Protein AF-A0A1Z9B5C0-F1 (afdb_monomer)

Foldseek 3Di:
DDDDDDDDDDDDDDDDDVVVVLVVQLVVQLVLLVVLPDDSVVSSVVSNVLSVVLVPDDPVVSNVVSNVVSVVVVVVVVVVVVVVVVVVVVVVVVVVVVVVVVVVVVVVVVVVVVVVVVVVVVVVVVVVVVVVVD

Solvent-accessible surface area (backbone atoms only — not comparable to full-atom values): 7664 Å² total; per-residue (Å²): 138,82,88,78,83,79,82,85,82,83,87,79,90,76,95,81,54,79,69,61,58,48,52,53,51,28,49,52,44,18,51,57,34,34,78,60,70,36,56,67,71,58,17,50,63,46,14,60,62,45,48,64,62,43,70,80,40,55,73,69,59,33,52,53,50,51,52,47,54,34,50,53,50,54,49,51,52,54,50,51,54,51,50,54,51,50,53,53,50,51,52,51,50,52,52,50,53,52,52,50,52,53,54,50,53,52,51,50,51,54,51,53,53,51,52,52,52,54,52,51,54,53,53,51,53,53,53,51,54,60,60,75,75,110

pLDDT: mean 80.81, std 17.42, range [34.62, 95.75]

Sequence (134 aa):
MGNRKWARWSWRGKVGGGRVEKRDRTEEIRQALVQRGLPGLLAGMLAERASLQAAELEMTAREAYFDGIALAFSLQESAGAALARNLQGLREVERIMGAFSGELGKLDEVVGVLNTYVHRLKSSSQEEDARTLH

Mean predicted aligned error: 14.64 Å

Secondary structure (DSSP, 8-state):
---------------S-TTHHHHHHHHHHHHHHHHTT--HHHHHHHHHHHHHHHTSS-HHHHHHHHHHHHHHHHHHHHHHHHHHHHHHHHHHHHHHHHHHHHHHHHHHHHHHHHHHHHHHHHHHHHHHHHHHT-

Radius of gyration: 36.71 Å; Cα contacts (8 Å, |Δi|>4): 35; chains: 1; bounding box: 67×36×108 Å

Structure (mmCIF, N/CA/C/O backbone):
data_AF-A0A1Z9B5C0-F1
#
_entry.id   AF-A0A1Z9B5C0-F1
#
loop_
_atom_site.group_PDB
_atom_site.id
_atom_site.type_symbol
_atom_site.label_atom_id
_atom_site.label_alt_id
_atom_site.label_comp_id
_atom_site.label_asym_id
_atom_site.label_entity_id
_atom_site.label_seq_id
_atom_site.pdbx_PDB_ins_code
_atom_site.Cartn_x
_atom_site.C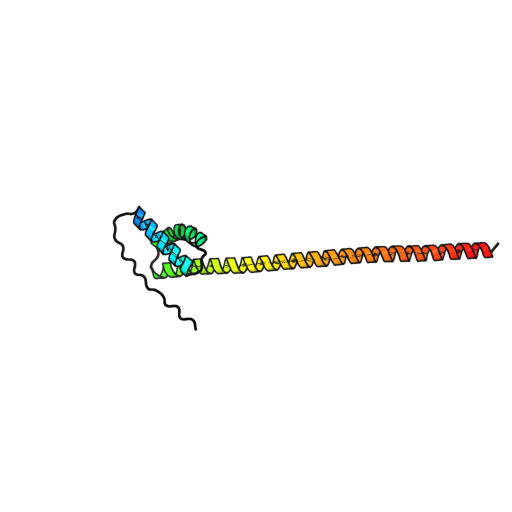artn_y
_atom_site.Cartn_z
_atom_site.occupancy
_atom_site.B_iso_or_equiv
_atom_site.auth_seq_id
_atom_site.auth_comp_id
_atom_site.auth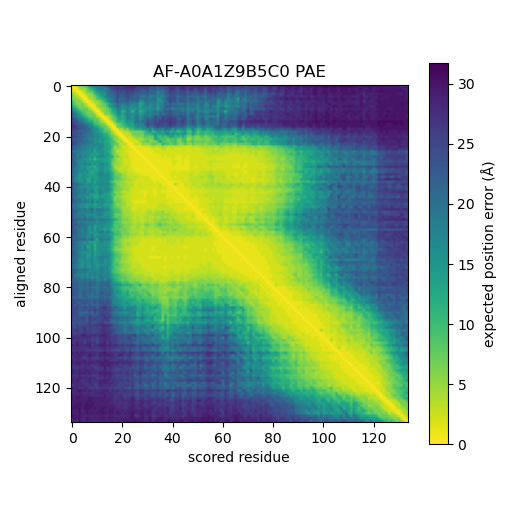_asym_id
_atom_site.auth_atom_id
_atom_site.pdbx_PDB_model_num
ATOM 1 N N . MET A 1 1 ? -3.156 -20.455 -17.616 1.00 34.62 1 MET A N 1
ATOM 2 C CA . MET A 1 1 ? -2.095 -20.405 -18.648 1.00 34.62 1 MET A CA 1
ATOM 3 C C . MET A 1 1 ? -2.321 -19.169 -19.514 1.00 34.62 1 MET A C 1
ATOM 5 O O . MET A 1 1 ? -3.167 -19.201 -20.394 1.00 34.62 1 MET A O 1
ATOM 9 N N . GLY A 1 2 ? -1.669 -18.047 -19.188 1.00 37.53 2 GLY A N 1
ATOM 10 C CA . GLY A 1 2 ? -1.842 -16.763 -19.882 1.00 37.53 2 GLY A CA 1
ATOM 11 C C . GLY A 1 2 ? -0.678 -16.497 -20.835 1.00 37.53 2 GLY A C 1
ATOM 12 O O . GLY A 1 2 ? 0.465 -16.379 -20.400 1.00 37.53 2 GLY A O 1
ATOM 13 N N . ASN A 1 3 ? -0.980 -16.445 -22.128 1.00 38.59 3 ASN A N 1
ATOM 14 C CA . ASN A 1 3 ? -0.032 -16.346 -23.233 1.00 38.59 3 ASN A CA 1
ATOM 15 C C . ASN A 1 3 ? 0.561 -14.919 -23.310 1.00 38.59 3 ASN A C 1
ATOM 17 O O . ASN A 1 3 ? -0.055 -14.024 -23.885 1.00 38.59 3 ASN A O 1
ATOM 21 N N . ARG A 1 4 ? 1.736 -14.677 -22.712 1.00 46.84 4 ARG A N 1
ATOM 22 C CA . ARG A 1 4 ? 2.464 -13.399 -22.843 1.00 46.84 4 ARG A CA 1
ATOM 23 C C . ARG A 1 4 ? 3.405 -13.477 -24.045 1.00 46.84 4 ARG A C 1
ATOM 25 O O . ARG A 1 4 ? 4.483 -14.057 -23.962 1.00 46.84 4 ARG A O 1
ATOM 32 N N . LYS A 1 5 ? 2.970 -12.924 -25.182 1.00 43.12 5 LYS A N 1
ATOM 33 C CA . LYS A 1 5 ? 3.821 -12.726 -26.363 1.00 43.12 5 LYS A CA 1
ATOM 34 C C . LYS A 1 5 ? 4.819 -11.606 -26.061 1.00 43.12 5 LYS A C 1
ATOM 36 O O . LYS A 1 5 ? 4.444 -10.439 -26.035 1.00 43.12 5 LYS A O 1
ATOM 41 N N . TRP A 1 6 ? 6.073 -11.969 -25.821 1.00 39.44 6 TRP A N 1
ATOM 42 C CA . TRP A 1 6 ? 7.174 -11.023 -25.654 1.00 39.44 6 TRP A CA 1
ATOM 43 C C . TRP A 1 6 ? 7.538 -10.432 -27.020 1.00 39.44 6 TRP A C 1
ATOM 45 O O . TRP A 1 6 ? 8.029 -11.138 -27.902 1.00 39.44 6 TRP A O 1
ATOM 55 N N . ALA A 1 7 ? 7.241 -9.149 -27.224 1.00 43.88 7 ALA A N 1
ATOM 56 C CA . ALA A 1 7 ? 7.678 -8.417 -28.406 1.00 43.88 7 ALA A CA 1
ATOM 57 C C . ALA A 1 7 ? 9.195 -8.187 -28.308 1.00 43.88 7 ALA A C 1
ATOM 59 O O . ALA A 1 7 ? 9.670 -7.494 -27.413 1.00 43.88 7 ALA A O 1
ATOM 60 N N . ARG A 1 8 ? 9.954 -8.819 -29.207 1.00 41.16 8 ARG A N 1
ATOM 61 C CA . ARG A 1 8 ? 11.417 -8.741 -29.293 1.00 41.16 8 ARG A CA 1
ATOM 62 C C . ARG A 1 8 ? 11.801 -7.453 -30.033 1.00 41.16 8 ARG A C 1
ATOM 64 O O . ARG A 1 8 ? 11.622 -7.383 -31.246 1.00 41.16 8 ARG A O 1
ATOM 71 N N . TRP A 1 9 ? 12.329 -6.453 -29.327 1.00 47.62 9 TRP A N 1
ATOM 72 C CA . TRP A 1 9 ? 12.751 -5.173 -29.916 1.00 47.62 9 TRP A CA 1
ATOM 73 C C . TRP A 1 9 ? 14.275 -5.114 -30.065 1.00 47.62 9 TRP A C 1
ATOM 75 O O . TRP A 1 9 ? 15.006 -5.260 -29.090 1.00 47.62 9 TRP A O 1
ATOM 85 N N . SER A 1 10 ? 14.769 -4.897 -31.289 1.00 43.59 10 SER A N 1
ATOM 86 C CA . SER A 1 10 ? 16.200 -4.731 -31.574 1.00 43.59 10 SER A CA 1
ATOM 87 C C . SER A 1 10 ? 16.564 -3.251 -31.688 1.00 43.59 10 SER A C 1
ATOM 89 O O . SER A 1 10 ? 16.120 -2.574 -32.617 1.00 43.59 10 SER A O 1
ATOM 91 N N . TRP A 1 11 ? 17.414 -2.762 -30.788 1.00 53.62 11 TRP A N 1
ATOM 92 C CA . TRP A 1 11 ? 17.942 -1.398 -30.827 1.00 53.62 11 TRP A CA 1
ATOM 93 C C . TRP A 1 11 ? 19.106 -1.303 -31.822 1.00 53.62 11 TRP A C 1
ATOM 95 O O . TRP A 1 11 ? 20.162 -1.892 -31.602 1.00 53.62 11 TRP A O 1
ATOM 105 N N . ARG A 1 12 ? 18.931 -0.559 -32.922 1.00 43.22 12 ARG A N 1
ATOM 106 C CA . ARG A 1 12 ? 19.991 -0.266 -33.902 1.00 43.22 12 ARG A CA 1
ATOM 107 C C . ARG A 1 12 ? 20.377 1.211 -33.775 1.00 43.22 12 ARG A C 1
ATOM 109 O O . ARG A 1 12 ? 19.662 2.077 -34.265 1.00 43.22 12 ARG A O 1
ATOM 116 N N . GLY A 1 13 ? 21.487 1.488 -33.090 1.00 42.19 13 GLY A N 1
ATOM 117 C CA . GLY A 1 13 ? 21.999 2.848 -32.897 1.00 42.19 13 GLY A CA 1
ATOM 118 C C . GLY A 1 13 ? 22.438 3.487 -34.217 1.00 42.19 13 GLY A C 1
ATOM 119 O O . GLY A 1 13 ? 23.247 2.913 -34.948 1.00 42.19 13 GLY A O 1
ATOM 120 N N . LYS A 1 14 ? 21.908 4.677 -34.518 1.00 41.16 14 LYS A N 1
ATOM 121 C CA . LYS A 1 14 ? 22.336 5.530 -35.633 1.00 41.16 14 LYS A CA 1
ATOM 122 C C . LYS A 1 14 ? 22.711 6.889 -35.045 1.00 41.16 14 LYS A C 1
ATOM 124 O O . LYS A 1 14 ? 21.854 7.612 -34.558 1.00 41.16 14 LYS A O 1
ATOM 129 N N . VAL A 1 15 ? 24.006 7.190 -35.053 1.00 50.06 15 VAL A N 1
ATOM 130 C CA . VAL A 1 15 ? 24.595 8.352 -34.379 1.00 50.06 15 VAL A CA 1
ATOM 131 C C . VAL A 1 15 ? 24.316 9.610 -35.206 1.00 50.06 15 VAL A C 1
ATOM 133 O O . VAL A 1 15 ? 24.893 9.788 -36.277 1.00 50.06 15 VAL A O 1
ATOM 136 N N . GLY A 1 16 ? 23.408 10.466 -34.732 1.00 44.00 16 GLY A N 1
ATOM 137 C CA . GLY A 1 16 ? 23.109 11.748 -35.374 1.00 44.00 16 GLY A CA 1
ATOM 138 C C . GLY A 1 16 ? 21.879 12.449 -34.795 1.00 44.00 16 GLY A C 1
ATOM 139 O O . GLY A 1 16 ? 20.808 12.371 -35.382 1.00 44.00 16 GLY A O 1
ATOM 140 N N . GLY A 1 17 ? 22.031 13.159 -33.667 1.00 46.19 17 GLY A N 1
ATOM 141 C CA . GLY A 1 17 ? 20.981 14.041 -33.122 1.00 46.19 17 GLY A CA 1
ATOM 142 C C . GLY A 1 17 ? 20.671 13.849 -31.633 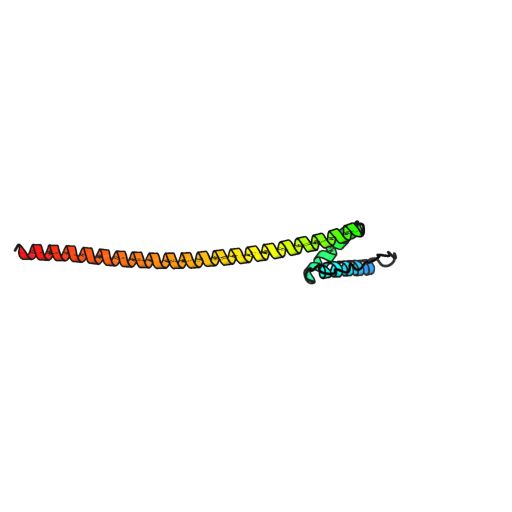1.00 46.19 17 GLY A C 1
ATOM 143 O O . GLY A 1 17 ? 19.542 13.538 -31.263 1.00 46.19 17 GLY A O 1
ATOM 144 N N . GLY A 1 18 ? 21.647 14.094 -30.751 1.00 55.31 18 GLY A N 1
ATOM 145 C CA . GLY A 1 18 ? 21.598 13.692 -29.334 1.00 55.31 18 GLY A CA 1
ATOM 146 C C . GLY A 1 18 ? 20.451 14.232 -28.454 1.00 55.31 18 GLY A C 1
ATOM 147 O O . GLY A 1 18 ? 20.244 13.704 -27.366 1.00 55.31 18 GLY A O 1
ATOM 148 N N . ARG A 1 19 ? 19.677 15.248 -28.876 1.00 58.06 19 ARG A N 1
ATOM 149 C CA . ARG A 1 19 ? 18.464 15.694 -28.143 1.00 58.06 19 ARG A CA 1
ATOM 150 C C . ARG A 1 19 ? 17.187 14.979 -28.574 1.00 58.06 19 ARG A C 1
ATOM 152 O O . ARG A 1 19 ? 16.339 14.724 -27.723 1.00 58.06 19 ARG A O 1
ATOM 159 N N . VAL A 1 20 ? 17.047 14.691 -29.865 1.00 62.69 20 VAL A N 1
ATOM 160 C CA . VAL A 1 20 ? 15.877 13.984 -30.410 1.00 62.69 20 VAL A CA 1
ATOM 161 C C . VAL A 1 20 ? 15.980 12.508 -30.033 1.00 62.69 20 VAL A C 1
ATOM 163 O O . VAL A 1 20 ? 15.067 11.971 -29.421 1.00 62.69 20 VAL A O 1
ATOM 166 N N . GLU A 1 21 ? 17.166 11.919 -30.202 1.00 66.56 21 GLU A N 1
ATOM 167 C CA . GLU A 1 21 ? 17.443 10.518 -29.861 1.00 66.56 21 GLU A CA 1
ATOM 168 C C . GLU A 1 21 ? 17.267 10.216 -28.360 1.00 66.56 21 GLU A C 1
ATOM 170 O O . GLU A 1 21 ? 16.795 9.145 -27.978 1.00 66.56 21 GLU A O 1
ATOM 175 N N . LYS A 1 22 ? 17.600 11.174 -27.481 1.00 71.31 22 LYS A N 1
ATOM 176 C CA . LYS A 1 22 ? 17.378 11.031 -26.034 1.00 71.31 22 LYS A CA 1
ATOM 177 C C . LYS A 1 22 ? 15.889 11.050 -25.682 1.00 71.31 22 LYS A C 1
ATOM 179 O O . LYS A 1 22 ? 15.467 10.256 -24.848 1.00 71.31 22 LYS A O 1
ATOM 184 N N . ARG A 1 23 ? 15.104 11.940 -26.304 1.00 72.62 23 ARG A N 1
ATOM 185 C CA . ARG A 1 23 ? 13.650 12.017 -26.082 1.00 72.62 23 ARG A CA 1
ATOM 186 C C . ARG A 1 23 ? 12.943 10.754 -26.561 1.00 72.62 23 ARG A C 1
ATOM 188 O O . ARG A 1 23 ? 12.138 10.219 -25.806 1.00 72.62 23 ARG A O 1
ATOM 195 N N . ASP A 1 24 ? 13.304 10.257 -27.740 1.00 80.69 24 ASP A N 1
ATOM 196 C CA . ASP A 1 24 ? 12.737 9.020 -28.286 1.00 80.69 24 ASP A CA 1
ATOM 197 C C . ASP A 1 24 ? 13.056 7.829 -27.371 1.00 80.69 24 ASP A C 1
ATOM 199 O O . ASP A 1 24 ? 12.167 7.069 -26.993 1.00 80.69 24 ASP A O 1
ATOM 203 N N . ARG A 1 25 ? 14.295 7.741 -26.868 1.00 82.56 25 ARG A N 1
ATOM 204 C CA . ARG A 1 25 ? 14.693 6.678 -25.935 1.00 82.56 25 ARG A CA 1
ATOM 205 C C . ARG A 1 25 ? 13.948 6.732 -24.600 1.00 82.56 25 ARG A C 1
ATOM 207 O O . ARG A 1 25 ? 13.558 5.690 -24.077 1.00 82.56 25 ARG A O 1
ATOM 214 N N . THR A 1 26 ? 13.758 7.916 -24.024 1.00 88.75 26 THR A N 1
ATOM 215 C CA . THR A 1 26 ? 12.983 8.071 -22.783 1.00 88.75 26 THR A CA 1
ATOM 216 C C . THR A 1 26 ? 11.517 7.693 -22.993 1.00 88.75 26 THR A C 1
ATOM 218 O O . THR A 1 26 ? 10.935 7.031 -22.136 1.00 88.75 26 THR A O 1
ATOM 221 N N . GLU A 1 27 ? 10.928 8.052 -24.132 1.00 91.75 27 GLU A N 1
ATOM 222 C CA . GLU A 1 27 ? 9.545 7.700 -24.458 1.00 91.75 27 GLU A CA 1
ATOM 223 C C . GLU A 1 27 ? 9.364 6.186 -24.646 1.00 91.75 27 GLU A C 1
ATOM 225 O O . GLU A 1 27 ? 8.416 5.606 -24.116 1.00 91.75 27 GLU A O 1
ATOM 230 N N . GLU A 1 28 ? 10.308 5.513 -25.301 1.00 90.12 28 GLU A N 1
ATOM 231 C CA . GLU A 1 28 ? 10.296 4.052 -25.430 1.00 90.12 28 GLU A CA 1
ATOM 232 C C . GLU A 1 28 ? 10.383 3.351 -24.064 1.00 90.12 28 GLU A C 1
ATOM 234 O O . GLU A 1 28 ? 9.636 2.407 -23.791 1.00 90.12 28 GLU A O 1
ATOM 239 N N . ILE A 1 29 ? 11.235 3.846 -23.160 1.00 92.81 29 ILE A N 1
ATOM 240 C CA . ILE A 1 29 ? 11.326 3.329 -21.785 1.00 92.81 29 ILE A CA 1
ATOM 241 C C . ILE A 1 29 ? 10.021 3.580 -21.027 1.00 92.81 29 ILE A C 1
ATOM 243 O O . ILE A 1 29 ? 9.528 2.689 -20.333 1.00 92.81 29 ILE A O 1
ATOM 247 N N . ARG A 1 30 ? 9.421 4.765 -21.179 1.00 94.56 30 ARG A N 1
ATOM 248 C CA . ARG A 1 30 ? 8.127 5.088 -20.570 1.00 94.56 30 ARG A CA 1
ATOM 249 C C . ARG A 1 30 ? 7.060 4.096 -21.014 1.00 94.56 30 ARG A C 1
ATOM 251 O O . ARG A 1 30 ? 6.361 3.542 -20.169 1.00 94.56 30 ARG A O 1
ATOM 258 N N . GLN A 1 31 ? 6.951 3.837 -22.314 1.00 94.25 31 GLN A N 1
ATOM 259 C CA . GLN A 1 31 ? 5.991 2.874 -22.851 1.00 94.25 31 GLN A CA 1
ATOM 260 C C . GLN A 1 31 ? 6.259 1.460 -22.336 1.00 94.25 31 GLN A C 1
ATOM 262 O O . GLN A 1 31 ? 5.321 0.770 -21.938 1.00 94.25 31 GLN A O 1
ATOM 267 N N . ALA A 1 32 ? 7.527 1.051 -22.265 1.00 92.25 32 ALA A N 1
ATOM 268 C CA . ALA A 1 32 ? 7.920 -0.240 -21.715 1.00 92.25 32 ALA A CA 1
ATOM 269 C C . ALA A 1 32 ? 7.506 -0.399 -20.240 1.00 92.25 32 ALA A C 1
ATOM 271 O O . ALA A 1 32 ? 7.062 -1.479 -19.846 1.00 92.25 32 ALA A O 1
ATOM 272 N N . LEU A 1 33 ? 7.612 0.658 -19.431 1.00 94.44 33 LEU A N 1
ATOM 273 C CA . LEU A 1 33 ? 7.163 0.667 -18.036 1.00 94.44 33 LEU A CA 1
ATOM 274 C C . LEU A 1 33 ? 5.629 0.673 -17.924 1.00 94.44 33 LEU A C 1
ATOM 276 O O . LEU A 1 33 ? 5.072 -0.072 -17.120 1.00 94.44 33 LEU A O 1
ATOM 280 N N . VAL A 1 34 ? 4.926 1.439 -18.764 1.00 95.75 34 VAL A N 1
ATOM 281 C CA . VAL A 1 34 ? 3.449 1.436 -18.803 1.00 95.75 34 VAL A CA 1
ATOM 282 C C . VAL A 1 34 ? 2.907 0.055 -19.170 1.00 95.75 34 VAL A C 1
ATOM 284 O O . VAL A 1 34 ? 1.996 -0.442 -18.515 1.00 95.75 34 VAL A O 1
ATOM 287 N N . GLN A 1 35 ? 3.499 -0.611 -20.165 1.00 94.88 35 GLN A N 1
ATOM 288 C CA . GLN A 1 35 ? 3.124 -1.978 -20.552 1.00 94.88 35 GLN A CA 1
ATOM 289 C C . GLN A 1 35 ? 3.318 -2.995 -19.418 1.00 94.88 35 GLN A C 1
ATOM 291 O O . GLN A 1 35 ? 2.651 -4.028 -19.398 1.00 94.88 35 GLN A O 1
ATOM 296 N N . ARG A 1 36 ? 4.208 -2.701 -18.465 1.00 93.31 36 ARG A N 1
ATOM 297 C CA . ARG A 1 36 ? 4.453 -3.518 -17.269 1.00 93.31 36 ARG A CA 1
ATOM 298 C C . ARG A 1 36 ? 3.537 -3.172 -16.093 1.00 93.31 36 ARG A C 1
ATOM 300 O O . ARG A 1 36 ? 3.657 -3.787 -15.041 1.00 93.31 36 ARG A O 1
ATOM 307 N N . GLY A 1 37 ? 2.607 -2.234 -16.275 1.00 91.19 37 GLY A N 1
ATOM 308 C CA . GLY A 1 37 ? 1.583 -1.892 -15.289 1.00 91.19 37 GLY A CA 1
ATOM 309 C C . GLY A 1 37 ? 1.861 -0.626 -14.484 1.00 91.19 37 GLY A C 1
ATOM 310 O O . GLY A 1 37 ? 1.110 -0.337 -13.557 1.00 91.19 37 GLY A O 1
ATOM 311 N N . LEU A 1 38 ? 2.897 0.154 -14.818 1.00 94.19 38 LEU A N 1
ATOM 312 C CA . LEU A 1 38 ? 3.103 1.439 -14.153 1.00 94.19 38 LEU A CA 1
ATOM 313 C C . LEU A 1 38 ? 2.103 2.501 -14.649 1.00 94.19 38 LEU A C 1
ATOM 315 O O . LEU A 1 38 ? 1.901 2.638 -15.860 1.00 94.19 38 LEU A O 1
ATOM 319 N N . PRO A 1 39 ? 1.546 3.335 -13.751 1.00 92.75 39 PRO A N 1
ATOM 320 C CA . PRO A 1 39 ? 0.751 4.496 -14.138 1.00 92.75 39 PRO A CA 1
ATOM 321 C C . PRO A 1 39 ? 1.547 5.454 -15.029 1.00 92.75 39 PRO A C 1
ATOM 323 O O . PRO A 1 39 ? 2.719 5.723 -14.767 1.00 92.75 39 PRO A O 1
ATOM 326 N N . GLY A 1 40 ? 0.902 6.031 -16.047 1.00 90.19 40 GLY A N 1
ATOM 327 C CA . GLY A 1 40 ? 1.575 6.839 -17.074 1.00 90.19 40 GLY A CA 1
ATOM 328 C C . GLY A 1 40 ? 2.407 8.011 -16.538 1.00 90.19 40 GLY A C 1
ATOM 329 O O . GLY A 1 40 ? 3.499 8.260 -17.049 1.00 90.19 40 GLY A O 1
ATOM 330 N N . LEU A 1 41 ? 1.934 8.687 -15.484 1.00 89.00 41 LEU A N 1
ATOM 331 C CA . LEU A 1 41 ? 2.669 9.775 -14.826 1.00 89.00 41 LEU A CA 1
ATOM 332 C C . LEU A 1 41 ? 3.943 9.270 -14.132 1.00 89.00 41 LEU A C 1
ATOM 334 O O . LEU A 1 41 ? 5.016 9.847 -14.300 1.00 89.00 41 LEU A O 1
ATOM 338 N N . LEU A 1 42 ? 3.839 8.165 -13.389 1.00 91.50 42 LEU A N 1
ATOM 339 C CA . LEU A 1 42 ? 4.971 7.566 -12.682 1.00 91.50 42 LEU A CA 1
ATOM 340 C C . LEU A 1 42 ? 5.982 6.962 -13.659 1.00 91.50 42 LEU A C 1
ATOM 342 O O . LEU A 1 42 ? 7.184 7.157 -13.499 1.00 91.50 42 LEU A O 1
ATOM 346 N N . ALA A 1 43 ? 5.498 6.287 -14.701 1.00 93.12 43 ALA A N 1
ATOM 347 C CA . ALA A 1 43 ? 6.329 5.768 -15.775 1.00 93.12 43 ALA A CA 1
ATOM 348 C C . ALA A 1 43 ? 7.123 6.886 -16.461 1.00 93.12 43 ALA A C 1
ATOM 350 O O . ALA A 1 43 ? 8.284 6.674 -16.785 1.00 93.12 43 ALA A O 1
ATOM 351 N N . GLY A 1 44 ? 6.536 8.076 -16.648 1.00 91.25 44 GLY A N 1
ATOM 352 C CA . GLY A 1 44 ? 7.238 9.238 -17.203 1.00 91.25 44 GLY A CA 1
ATOM 353 C C . GLY A 1 44 ? 8.401 9.694 -16.321 1.00 91.25 44 GLY A C 1
ATOM 354 O O . GLY A 1 44 ? 9.530 9.796 -16.794 1.00 91.25 44 GLY A O 1
ATOM 355 N N . MET A 1 45 ? 8.147 9.883 -15.023 1.00 90.50 45 MET A N 1
ATOM 356 C CA . MET A 1 45 ? 9.189 10.273 -14.063 1.00 90.50 45 MET A CA 1
ATOM 357 C C . MET A 1 45 ? 10.299 9.219 -13.950 1.00 90.50 45 MET A C 1
ATOM 359 O O . MET A 1 45 ? 11.484 9.548 -13.894 1.00 90.50 45 MET A O 1
ATOM 363 N N . LEU A 1 46 ? 9.924 7.938 -13.925 1.00 92.38 46 LEU A N 1
ATOM 364 C CA . LEU A 1 46 ? 10.882 6.844 -13.814 1.00 92.38 46 LEU A CA 1
ATOM 365 C C . LEU A 1 46 ? 11.649 6.611 -15.109 1.00 92.38 46 LEU A C 1
ATOM 367 O O . LEU A 1 46 ? 12.815 6.245 -15.031 1.00 92.38 46 LEU A O 1
ATOM 371 N N . ALA A 1 47 ? 11.060 6.861 -16.278 1.00 92.00 47 ALA A N 1
ATOM 372 C CA . ALA A 1 47 ? 11.739 6.693 -17.555 1.00 92.00 47 ALA A CA 1
ATOM 373 C C . ALA A 1 47 ? 12.957 7.610 -17.693 1.00 92.00 47 ALA A C 1
ATOM 375 O O . ALA A 1 47 ? 13.988 7.172 -18.200 1.00 92.00 47 ALA A O 1
ATOM 376 N N . GLU A 1 48 ? 12.891 8.849 -17.197 1.00 87.56 48 GLU A N 1
ATOM 377 C CA . GLU A 1 48 ? 14.054 9.741 -17.204 1.00 87.56 48 GLU A CA 1
ATOM 378 C C . GLU A 1 48 ? 15.207 9.168 -16.375 1.00 87.56 48 GLU A C 1
ATOM 380 O O . GLU A 1 48 ? 16.336 9.060 -16.859 1.00 87.56 48 GLU A O 1
ATOM 385 N N . ARG A 1 49 ? 14.918 8.717 -15.153 1.00 87.19 49 ARG A N 1
ATOM 386 C CA . ARG A 1 49 ? 15.926 8.149 -14.248 1.00 87.19 49 ARG A CA 1
ATOM 387 C C . ARG A 1 49 ? 16.446 6.793 -14.732 1.00 87.19 49 ARG A C 1
ATOM 389 O O . ARG A 1 49 ? 17.648 6.540 -14.691 1.00 87.19 49 ARG A O 1
ATOM 396 N N . ALA A 1 50 ? 15.549 5.956 -15.242 1.00 87.81 50 ALA A N 1
ATOM 397 C CA . ALA A 1 50 ? 15.851 4.649 -15.805 1.00 87.81 50 ALA A CA 1
ATOM 398 C C . ALA A 1 50 ? 16.671 4.761 -17.093 1.00 87.81 50 ALA A C 1
ATOM 400 O O . ALA A 1 50 ? 17.500 3.895 -17.342 1.00 87.81 50 ALA A O 1
ATOM 401 N N . SER A 1 51 ? 16.504 5.826 -17.888 1.00 87.31 51 SER A N 1
ATOM 402 C CA . SER A 1 51 ? 17.260 6.015 -19.134 1.00 87.31 51 SER A CA 1
ATOM 403 C C . SER A 1 51 ? 18.771 6.108 -18.927 1.00 87.31 51 SER A C 1
ATOM 405 O O . SER A 1 51 ? 19.525 5.639 -19.779 1.00 87.31 51 SER A O 1
ATOM 407 N N . LEU A 1 52 ? 19.206 6.654 -17.787 1.00 84.38 52 LEU A N 1
ATOM 408 C CA . LEU A 1 52 ? 20.619 6.759 -17.427 1.00 84.38 52 LEU A CA 1
ATOM 409 C C . LEU A 1 52 ? 21.210 5.384 -17.100 1.00 84.38 52 LEU A C 1
ATOM 411 O O . LEU A 1 52 ? 22.238 5.016 -17.652 1.00 84.38 52 LEU A O 1
ATOM 415 N N . GLN A 1 53 ? 20.526 4.601 -16.263 1.00 84.19 53 GLN A N 1
ATOM 416 C CA . GLN A 1 53 ? 20.995 3.272 -15.854 1.00 84.19 53 GLN A CA 1
ATOM 417 C C . GLN A 1 53 ? 20.844 2.235 -16.976 1.00 84.19 53 GLN A C 1
ATOM 419 O O . GLN A 1 53 ? 21.720 1.407 -17.186 1.00 84.19 53 GLN A O 1
ATOM 424 N N . ALA A 1 54 ? 19.768 2.307 -17.760 1.00 84.75 54 ALA A N 1
ATOM 425 C CA . ALA A 1 54 ? 19.503 1.389 -18.863 1.00 84.75 54 ALA A CA 1
ATOM 426 C C . ALA A 1 54 ? 20.506 1.513 -20.020 1.00 84.75 54 ALA A C 1
ATOM 428 O O . ALA A 1 54 ? 20.666 0.552 -20.776 1.00 84.75 54 ALA A O 1
ATOM 429 N N . ALA A 1 55 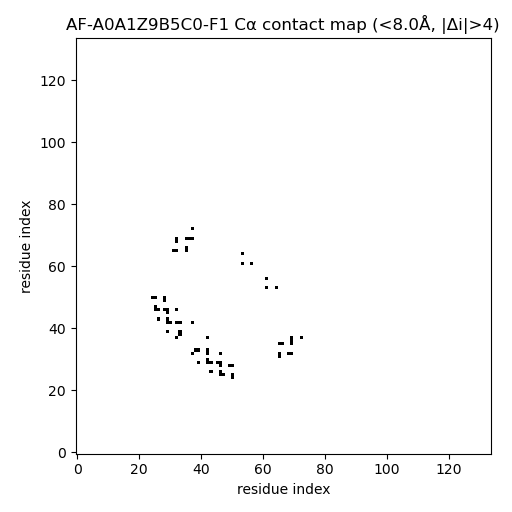? 21.150 2.675 -20.179 1.00 84.62 55 ALA A N 1
ATOM 430 C CA . ALA A 1 55 ? 22.133 2.913 -21.233 1.00 84.62 55 ALA A CA 1
ATOM 431 C C . ALA A 1 55 ? 23.396 2.054 -21.069 1.00 84.62 55 ALA A C 1
ATOM 433 O O . ALA A 1 55 ? 24.007 1.689 -22.070 1.00 84.62 55 ALA A O 1
ATOM 434 N N . GLU A 1 56 ? 23.746 1.708 -19.830 1.00 85.94 56 GLU A N 1
ATOM 435 C CA . GLU A 1 56 ? 24.930 0.908 -19.490 1.00 85.94 56 GLU A CA 1
ATOM 436 C C . GLU A 1 56 ? 24.633 -0.597 -19.444 1.00 85.94 56 GLU A C 1
ATOM 438 O O . GLU A 1 56 ? 25.544 -1.418 -19.381 1.00 85.94 56 GLU A O 1
ATOM 443 N N . LEU A 1 57 ? 23.352 -0.972 -19.493 1.00 86.94 57 LEU A N 1
ATOM 444 C CA . LEU A 1 57 ? 22.911 -2.355 -19.386 1.00 86.94 57 LEU A CA 1
ATOM 445 C C . LEU A 1 57 ? 22.732 -3.000 -20.757 1.00 86.94 57 LEU A C 1
ATOM 447 O O . LEU A 1 57 ? 22.151 -2.418 -21.684 1.00 86.94 57 LEU A O 1
ATOM 451 N N . GLU A 1 58 ? 23.146 -4.263 -20.838 1.00 90.12 58 GLU A N 1
ATOM 452 C CA . GLU A 1 58 ? 22.772 -5.154 -21.929 1.00 90.12 58 GLU A CA 1
ATOM 453 C C . GLU A 1 58 ? 21.252 -5.340 -21.992 1.00 90.12 58 GLU A C 1
ATOM 455 O O . GLU A 1 58 ? 20.527 -5.149 -21.015 1.00 90.12 58 GLU A O 1
ATOM 460 N N . MET A 1 59 ? 20.752 -5.729 -23.163 1.00 83.94 59 MET A N 1
ATOM 461 C CA . MET A 1 59 ? 19.317 -5.783 -23.445 1.00 83.94 59 MET A CA 1
ATOM 462 C C . MET A 1 59 ? 18.531 -6.653 -22.448 1.00 83.94 59 MET A C 1
ATOM 464 O O . MET A 1 59 ? 17.486 -6.230 -21.964 1.00 83.94 59 MET A O 1
ATOM 468 N N . THR A 1 60 ? 19.049 -7.829 -22.092 1.00 88.44 60 THR A N 1
ATOM 469 C CA . THR A 1 60 ? 18.415 -8.746 -21.127 1.00 88.44 60 THR A CA 1
ATOM 470 C C . THR A 1 60 ? 18.428 -8.186 -19.705 1.00 88.44 60 THR A C 1
ATOM 472 O O . THR A 1 60 ? 17.414 -8.230 -19.011 1.00 88.44 60 THR A O 1
ATOM 475 N N . ALA A 1 61 ? 19.548 -7.594 -19.282 1.00 89.62 61 ALA A N 1
ATOM 476 C CA . ALA A 1 61 ? 19.665 -6.931 -17.985 1.00 89.62 61 ALA A CA 1
ATOM 477 C C . ALA A 1 61 ? 18.734 -5.712 -17.884 1.00 89.62 61 ALA A C 1
ATOM 479 O O . ALA A 1 61 ? 18.164 -5.445 -16.830 1.00 89.62 61 ALA A O 1
ATOM 480 N N . ARG A 1 62 ? 18.525 -5.001 -18.996 1.00 89.75 62 ARG A N 1
ATOM 481 C CA . ARG A 1 62 ? 17.597 -3.873 -19.091 1.00 89.75 62 ARG A CA 1
ATOM 482 C C . ARG A 1 62 ? 16.137 -4.306 -18.952 1.00 89.75 62 ARG A C 1
ATOM 484 O O . ARG A 1 62 ? 15.379 -3.645 -18.248 1.00 89.75 62 ARG A O 1
ATOM 491 N N . GLU A 1 63 ? 15.741 -5.407 -19.588 1.00 90.19 63 GLU A N 1
ATOM 492 C CA . GLU A 1 63 ? 14.394 -5.968 -19.416 1.00 90.19 63 GLU A CA 1
ATOM 493 C C . GLU A 1 63 ? 14.148 -6.391 -17.966 1.00 90.19 63 GLU A C 1
ATOM 495 O O . GLU A 1 63 ? 13.145 -5.982 -17.383 1.00 90.19 63 GLU A O 1
ATOM 500 N N . ALA A 1 64 ? 15.101 -7.104 -17.357 1.00 91.44 64 ALA A N 1
ATOM 501 C CA . ALA A 1 64 ? 15.032 -7.490 -15.948 1.00 91.44 64 ALA A CA 1
ATOM 502 C C . ALA A 1 64 ? 14.976 -6.272 -15.012 1.00 91.44 64 ALA A C 1
ATOM 504 O O . ALA A 1 64 ? 14.240 -6.270 -14.027 1.00 91.44 64 ALA A O 1
ATOM 505 N N . TYR A 1 65 ? 15.715 -5.210 -15.334 1.00 92.56 65 TYR A N 1
ATOM 506 C CA . TYR A 1 65 ? 15.674 -3.950 -14.600 1.00 92.56 65 TYR A CA 1
ATOM 507 C C . TYR A 1 65 ? 14.283 -3.295 -14.662 1.00 92.56 65 TYR A C 1
ATOM 509 O O . TYR A 1 65 ? 13.749 -2.890 -13.629 1.00 92.56 65 TYR A O 1
ATOM 517 N N . PHE A 1 66 ? 13.644 -3.247 -15.836 1.00 93.75 66 PHE A N 1
ATOM 518 C CA . PHE A 1 66 ? 12.279 -2.720 -15.968 1.00 93.75 66 PHE A CA 1
ATOM 519 C C . PHE A 1 66 ? 11.231 -3.600 -15.282 1.00 93.75 66 PHE A C 1
ATOM 521 O O . PHE A 1 66 ? 10.309 -3.073 -14.657 1.00 93.75 66 PHE A O 1
ATOM 528 N N . ASP A 1 67 ? 11.381 -4.921 -15.353 1.00 93.00 67 ASP A N 1
ATOM 529 C CA . ASP A 1 67 ? 10.524 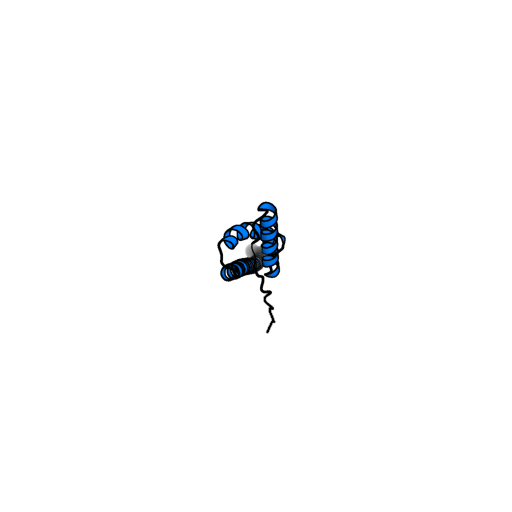-5.861 -14.627 1.00 93.00 67 ASP A CA 1
ATOM 530 C C . ASP A 1 67 ? 10.677 -5.684 -13.109 1.00 93.00 67 ASP A C 1
ATOM 532 O O . ASP A 1 67 ? 9.685 -5.693 -12.380 1.00 93.00 67 ASP A O 1
ATOM 536 N N . GLY A 1 68 ? 11.899 -5.4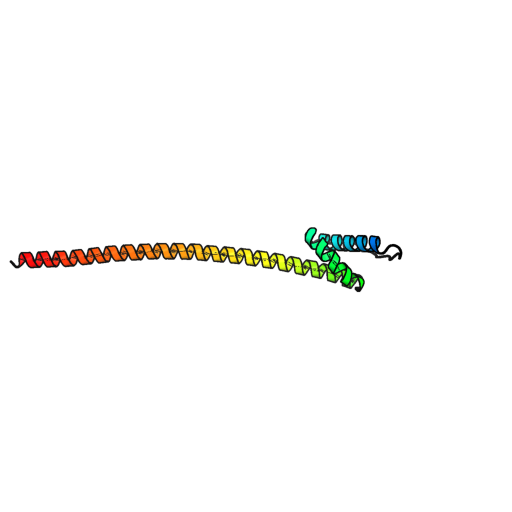34 -12.630 1.00 94.38 68 GLY A N 1
ATOM 537 C CA . GLY A 1 68 ? 12.183 -5.124 -11.230 1.00 94.38 68 GLY A CA 1
ATOM 538 C C . GLY A 1 68 ? 11.518 -3.831 -10.757 1.00 94.38 68 GLY A C 1
ATOM 539 O O . GLY A 1 68 ? 10.920 -3.811 -9.682 1.00 94.38 68 GLY A O 1
ATOM 540 N N . ILE A 1 69 ? 11.551 -2.770 -11.572 1.00 94.38 69 ILE A N 1
ATOM 541 C CA . ILE A 1 69 ? 10.837 -1.515 -11.282 1.00 94.38 69 ILE A CA 1
ATOM 542 C C . ILE A 1 69 ? 9.331 -1.772 -11.143 1.00 94.38 69 ILE A C 1
ATOM 544 O O . ILE A 1 69 ? 8.709 -1.306 -10.187 1.00 94.38 69 ILE A O 1
ATOM 548 N N . ALA A 1 70 ? 8.746 -2.523 -12.078 1.00 94.06 70 ALA A N 1
ATOM 549 C CA . ALA A 1 70 ? 7.325 -2.850 -12.044 1.00 94.06 70 ALA A CA 1
ATOM 550 C C . ALA A 1 70 ? 6.953 -3.691 -10.820 1.00 94.06 70 ALA A C 1
ATOM 552 O O . ALA A 1 70 ? 5.986 -3.375 -10.131 1.00 94.06 70 ALA A O 1
ATOM 553 N N . LEU A 1 71 ? 7.762 -4.701 -10.493 1.00 93.62 71 LEU A N 1
ATOM 554 C CA . LEU A 1 71 ? 7.561 -5.532 -9.311 1.00 93.62 71 LEU A CA 1
ATOM 555 C C . LEU A 1 71 ? 7.618 -4.711 -8.017 1.00 93.62 71 LEU A C 1
ATOM 557 O O . LEU A 1 71 ? 6.755 -4.871 -7.153 1.00 93.62 71 LEU A O 1
ATOM 561 N N . ALA A 1 72 ? 8.605 -3.821 -7.886 1.00 93.50 72 ALA A N 1
ATOM 562 C CA . ALA A 1 72 ? 8.744 -2.957 -6.717 1.00 93.50 72 ALA A CA 1
ATOM 563 C C . ALA A 1 72 ? 7.529 -2.032 -6.550 1.00 93.50 72 ALA A C 1
ATOM 565 O O . ALA A 1 72 ? 7.019 -1.881 -5.439 1.00 93.50 72 ALA A O 1
ATOM 566 N N . PHE A 1 73 ? 7.025 -1.470 -7.652 1.00 93.00 73 PHE A N 1
ATOM 567 C CA . PHE A 1 73 ? 5.816 -0.652 -7.636 1.00 93.00 73 PHE A CA 1
ATOM 568 C C . PHE A 1 73 ? 4.586 -1.456 -7.192 1.00 93.00 73 PHE A C 1
ATOM 570 O O . PHE A 1 73 ? 3.894 -1.042 -6.263 1.00 93.00 73 PHE A O 1
ATOM 577 N N . SER A 1 74 ? 4.340 -2.625 -7.791 1.00 90.00 74 SER A N 1
ATOM 578 C CA . SER A 1 74 ? 3.204 -3.476 -7.412 1.00 90.00 74 SER A CA 1
ATOM 579 C C . SER A 1 74 ? 3.272 -3.914 -5.947 1.00 90.00 74 SER A C 1
ATOM 581 O O . SER A 1 74 ? 2.251 -3.950 -5.257 1.00 90.00 74 SER A O 1
ATOM 583 N N . LEU A 1 75 ? 4.474 -4.202 -5.437 1.00 91.69 75 LEU A N 1
ATOM 584 C CA . LEU A 1 75 ? 4.669 -4.520 -4.026 1.00 91.69 75 LEU A CA 1
ATOM 585 C C . LEU A 1 75 ? 4.310 -3.323 -3.138 1.00 91.69 75 LEU A C 1
ATOM 587 O O . LEU A 1 75 ? 3.545 -3.484 -2.186 1.00 91.69 75 LEU A O 1
ATOM 591 N N . GLN A 1 76 ? 4.803 -2.128 -3.470 1.00 91.69 76 GLN A N 1
ATOM 592 C CA . GLN A 1 76 ? 4.501 -0.906 -2.727 1.00 91.69 76 GLN A CA 1
ATOM 593 C C . GLN A 1 76 ? 2.998 -0.595 -2.718 1.00 91.69 76 GLN A C 1
ATOM 595 O O . GLN A 1 76 ? 2.447 -0.270 -1.667 1.00 91.69 76 GLN A O 1
ATOM 600 N N . GLU A 1 77 ? 2.325 -0.716 -3.862 1.00 89.38 77 GLU A N 1
ATOM 601 C CA . GLU A 1 77 ? 0.883 -0.490 -3.981 1.00 89.38 77 GLU A CA 1
ATOM 602 C C . GLU A 1 77 ? 0.089 -1.469 -3.103 1.00 89.38 77 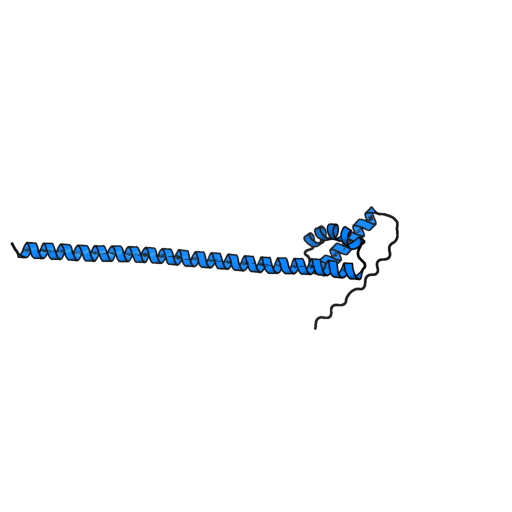GLU A C 1
ATOM 604 O O . GLU A 1 77 ? -0.773 -1.062 -2.318 1.00 89.38 77 GLU A O 1
ATOM 609 N N . SER A 1 78 ? 0.433 -2.759 -3.163 1.00 88.25 78 SER A N 1
ATOM 610 C CA . SER A 1 78 ? -0.223 -3.792 -2.359 1.00 88.25 78 SER A CA 1
ATOM 611 C C . SER A 1 78 ? -0.020 -3.584 -0.851 1.00 88.25 78 SER A C 1
ATOM 613 O O . SER A 1 78 ? -0.974 -3.705 -0.074 1.00 88.25 78 SER A O 1
ATOM 615 N N . ALA A 1 79 ? 1.192 -3.199 -0.438 1.00 86.75 79 ALA A N 1
ATOM 616 C CA . ALA A 1 79 ? 1.523 -2.899 0.950 1.00 86.75 79 ALA A CA 1
ATOM 617 C C . ALA A 1 79 ? 0.778 -1.651 1.446 1.00 86.75 79 ALA A C 1
ATOM 619 O O . ALA A 1 79 ? 0.213 -1.664 2.540 1.00 86.75 79 ALA A O 1
ATOM 620 N N . GLY A 1 80 ? 0.707 -0.598 0.624 1.00 87.88 80 GLY A N 1
ATOM 621 C CA . GLY A 1 80 ? -0.046 0.617 0.935 1.00 87.88 80 GLY A CA 1
ATOM 622 C C . GLY A 1 80 ? -1.538 0.341 1.123 1.00 87.88 80 GLY A C 1
ATOM 623 O O . GLY A 1 80 ? -2.139 0.792 2.100 1.00 87.88 80 GLY A O 1
ATOM 624 N N . ALA A 1 81 ? -2.128 -0.477 0.248 1.00 86.88 81 ALA A N 1
ATOM 625 C CA . ALA A 1 81 ? -3.523 -0.889 0.369 1.00 86.88 81 ALA A CA 1
ATOM 626 C C . ALA A 1 81 ? -3.780 -1.724 1.638 1.00 86.88 81 ALA A C 1
ATOM 628 O O . ALA A 1 81 ? -4.813 -1.558 2.289 1.00 86.88 81 ALA A O 1
ATOM 629 N N . ALA A 1 82 ? -2.853 -2.611 2.014 1.00 86.88 82 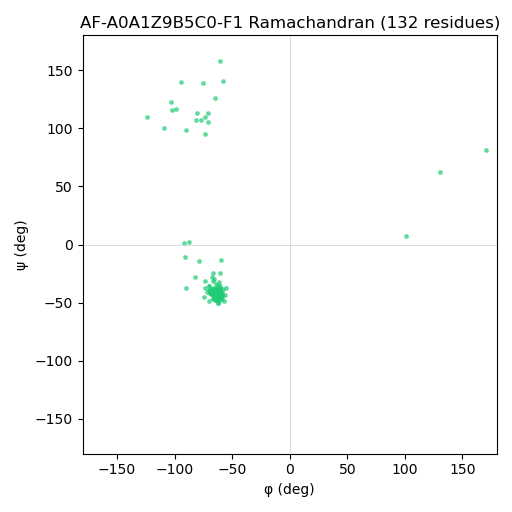ALA A N 1
ATOM 630 C CA . ALA A 1 82 ? -2.947 -3.382 3.255 1.00 86.88 82 ALA A CA 1
ATOM 631 C C . ALA A 1 82 ? -2.877 -2.484 4.497 1.00 86.88 82 ALA A C 1
ATOM 633 O O . ALA A 1 82 ? -3.698 -2.625 5.403 1.00 86.88 82 ALA A O 1
ATOM 634 N N . LEU A 1 83 ? -1.957 -1.517 4.511 1.00 89.94 83 LEU A N 1
ATOM 635 C CA . LEU A 1 83 ? -1.831 -0.558 5.604 1.00 89.94 83 LEU A CA 1
ATOM 636 C C . LEU A 1 83 ? -3.099 0.291 5.762 1.00 89.94 83 LEU A C 1
ATOM 638 O O . LEU A 1 83 ? -3.593 0.443 6.877 1.00 89.94 83 LEU A O 1
ATOM 642 N N . ALA A 1 84 ? -3.664 0.792 4.660 1.00 88.25 84 ALA A N 1
ATOM 643 C CA . ALA A 1 84 ? -4.898 1.574 4.690 1.00 88.25 84 ALA A CA 1
ATOM 644 C C . ALA A 1 84 ? -6.070 0.785 5.300 1.00 88.25 84 ALA A C 1
ATOM 646 O O . ALA A 1 84 ? -6.787 1.308 6.154 1.00 88.25 84 ALA A O 1
ATOM 647 N N . ARG A 1 85 ? -6.223 -0.495 4.925 1.00 90.88 85 ARG A N 1
ATOM 648 C CA . ARG A 1 85 ? -7.237 -1.383 5.518 1.00 90.88 85 ARG A CA 1
ATOM 649 C C . ARG A 1 85 ? -7.011 -1.599 7.013 1.00 90.88 85 ARG A C 1
ATOM 651 O O . ARG A 1 85 ? -7.966 -1.532 7.780 1.00 90.88 85 ARG A O 1
ATOM 658 N N . ASN A 1 86 ? -5.766 -1.810 7.437 1.00 88.06 86 ASN A N 1
ATOM 659 C CA . ASN A 1 86 ? -5.443 -1.989 8.854 1.00 88.06 86 ASN A CA 1
ATOM 660 C C . ASN A 1 86 ? -5.757 -0.730 9.671 1.00 88.06 86 ASN A C 1
ATOM 662 O O . ASN A 1 86 ? -6.355 -0.830 10.738 1.00 88.06 86 ASN A O 1
ATOM 666 N N . LEU A 1 87 ? -5.418 0.455 9.155 1.00 92.38 87 LEU A N 1
ATOM 667 C CA . LEU A 1 87 ? -5.748 1.725 9.806 1.00 92.38 87 LEU A CA 1
ATOM 668 C C . LEU A 1 87 ? -7.261 1.939 9.914 1.00 92.38 87 LEU A C 1
ATOM 670 O O . LEU A 1 87 ? -7.738 2.427 10.936 1.00 92.38 87 LEU A O 1
ATOM 674 N N . GLN A 1 88 ? -8.026 1.552 8.892 1.00 92.75 88 GLN A N 1
ATOM 675 C CA . GLN A 1 88 ? -9.486 1.574 8.967 1.00 92.75 88 GLN A CA 1
ATOM 676 C C . GLN A 1 88 ? -10.009 0.608 10.041 1.00 92.75 88 GLN A C 1
ATOM 678 O O . GLN A 1 88 ? -10.893 0.982 10.808 1.00 92.75 88 GLN A O 1
ATOM 683 N N . GLY A 1 89 ? -9.436 -0.595 10.137 1.00 90.50 89 GLY A N 1
ATOM 684 C CA . GLY A 1 89 ? -9.758 -1.557 11.192 1.00 90.50 89 GLY A CA 1
ATOM 685 C C . GLY A 1 89 ? -9.484 -1.008 12.593 1.00 90.50 89 GLY A C 1
ATOM 686 O O . GLY A 1 89 ? -10.341 -1.112 13.464 1.00 90.50 89 GLY A O 1
ATOM 687 N N . LEU A 1 90 ? -8.338 -0.354 12.800 1.00 92.31 90 LEU A N 1
ATOM 688 C CA . LEU A 1 90 ? -7.998 0.268 14.085 1.00 92.31 90 LEU A CA 1
ATOM 689 C C . LEU A 1 90 ? -8.991 1.363 14.484 1.00 92.31 90 LEU A C 1
ATOM 691 O O . LEU A 1 90 ? -9.460 1.364 15.617 1.00 92.31 90 LEU A O 1
ATOM 695 N N . ARG A 1 91 ? -9.378 2.238 13.548 1.00 93.12 91 ARG A N 1
ATOM 696 C CA . ARG A 1 91 ? -10.395 3.273 13.811 1.00 93.12 91 ARG A CA 1
ATOM 697 C C . ARG A 1 91 ? -11.742 2.678 14.207 1.00 93.12 91 ARG A C 1
ATOM 699 O O . ARG A 1 91 ? -12.445 3.242 15.039 1.00 93.12 91 ARG A O 1
ATOM 706 N N . GLU A 1 92 ? -12.111 1.544 13.620 1.00 93.44 92 GLU A N 1
ATOM 707 C CA . GLU A 1 92 ? -13.348 0.858 13.985 1.00 93.44 92 GLU A CA 1
ATOM 708 C C . GLU A 1 92 ? -13.266 0.245 15.389 1.00 93.44 92 GLU A C 1
ATOM 710 O O . GLU A 1 92 ? -14.217 0.357 16.163 1.00 93.44 92 GLU A O 1
ATOM 715 N N . VAL A 1 93 ? -12.114 -0.320 15.768 1.00 93.25 93 VAL A N 1
ATOM 716 C CA . VAL A 1 93 ? -11.880 -0.775 17.148 1.00 93.25 93 VAL A CA 1
ATOM 717 C C . VAL A 1 93 ? -11.969 0.394 18.128 1.00 93.25 93 VAL A C 1
ATOM 719 O O . VAL A 1 93 ? -12.653 0.276 19.142 1.00 93.25 93 VAL A O 1
ATOM 722 N N . GLU A 1 94 ? -11.347 1.535 17.824 1.00 92.31 94 GLU A N 1
ATOM 723 C CA . GLU A 1 94 ? -11.438 2.745 18.651 1.00 92.31 94 GLU A CA 1
ATOM 724 C C . GLU A 1 94 ? -12.888 3.215 18.810 1.00 92.31 94 GLU A C 1
ATOM 726 O O . GLU A 1 94 ? -13.321 3.519 19.922 1.00 92.31 94 GLU A O 1
ATOM 731 N N . ARG A 1 95 ? -13.671 3.211 17.724 1.00 95.06 95 ARG A N 1
ATOM 732 C CA . ARG A 1 95 ? -15.096 3.567 17.753 1.00 95.06 95 ARG A CA 1
ATOM 733 C C . ARG A 1 95 ? -15.893 2.641 18.673 1.00 95.06 95 ARG A C 1
ATOM 735 O O . ARG A 1 95 ? -16.705 3.117 19.466 1.00 95.06 95 ARG A O 1
ATOM 742 N N . ILE A 1 96 ? -15.663 1.331 18.579 1.00 94.75 96 ILE A N 1
ATOM 743 C CA . ILE A 1 96 ? -16.328 0.328 19.420 1.00 94.75 96 ILE A CA 1
ATOM 744 C C . ILE A 1 96 ? -15.923 0.513 20.885 1.00 94.75 96 ILE A C 1
ATOM 746 O O . ILE A 1 96 ? -16.794 0.581 21.748 1.00 94.75 96 ILE A O 1
ATOM 750 N N . MET A 1 97 ? -14.629 0.657 21.175 1.00 90.88 97 MET A N 1
ATOM 751 C CA . MET A 1 97 ? -14.129 0.886 22.536 1.00 90.88 97 MET A CA 1
ATOM 752 C C . MET A 1 97 ? -14.676 2.180 23.144 1.00 90.88 97 MET A C 1
ATOM 754 O O . MET A 1 97 ? -15.062 2.189 24.311 1.00 90.88 97 MET A O 1
ATOM 758 N N . GLY A 1 98 ? -14.785 3.250 22.354 1.00 91.19 98 GLY A N 1
ATOM 759 C CA . GLY A 1 98 ? -15.422 4.495 22.780 1.00 91.19 98 GLY A CA 1
ATOM 760 C C . GLY A 1 98 ? -16.893 4.301 23.155 1.00 91.19 98 GLY A C 1
ATOM 761 O O . GLY A 1 98 ? -17.323 4.769 24.208 1.00 91.19 98 GLY A O 1
ATOM 762 N N . ALA A 1 99 ? -17.653 3.559 22.343 1.00 91.12 99 ALA A N 1
ATOM 763 C CA . ALA A 1 99 ? -19.045 3.233 22.648 1.00 91.12 99 ALA A CA 1
ATOM 764 C C . ALA A 1 99 ? -19.172 2.384 23.925 1.00 91.12 99 ALA A C 1
ATOM 766 O O . ALA A 1 99 ? -19.976 2.711 24.794 1.00 91.12 99 ALA A O 1
ATOM 767 N N . PHE A 1 100 ? -18.338 1.350 24.080 1.00 91.38 100 PHE A N 1
ATOM 768 C CA . PHE A 1 100 ? -18.297 0.527 25.293 1.00 91.38 100 PHE A CA 1
ATOM 769 C C . PHE A 1 100 ? -17.977 1.349 26.542 1.00 91.38 100 PHE A C 1
ATOM 771 O O . PHE A 1 100 ? -18.638 1.184 27.562 1.00 91.38 100 PHE A O 1
ATOM 778 N N . SER A 1 101 ? -17.000 2.254 26.464 1.00 88.88 101 SER A N 1
ATOM 779 C CA . SER A 1 101 ? -16.664 3.158 27.568 1.00 88.88 101 SER A CA 1
ATOM 780 C C . SER A 1 101 ? -17.854 4.044 27.958 1.00 88.88 101 SER A C 1
ATOM 782 O O . SER A 1 101 ? -18.164 4.188 29.139 1.00 88.88 101 SER A O 1
ATOM 784 N N . GLY A 1 102 ? -18.591 4.568 26.971 1.00 86.44 102 GLY A N 1
ATOM 785 C CA . GLY A 1 102 ? -19.819 5.326 27.215 1.00 86.44 102 GLY A CA 1
ATOM 786 C C . GLY A 1 102 ? -20.912 4.503 27.905 1.00 86.44 102 GLY A C 1
ATOM 787 O O . GLY A 1 102 ? -21.542 4.988 28.842 1.00 86.44 102 GLY A O 1
ATOM 788 N N . GLU A 1 103 ? -21.119 3.252 27.488 1.00 91.31 103 GLU A N 1
ATOM 789 C CA . GLU A 1 103 ? -22.067 2.341 28.148 1.00 91.31 103 GLU A CA 1
ATOM 790 C C . GLU A 1 103 ? -21.632 1.981 29.578 1.00 91.31 103 GLU A C 1
ATOM 792 O O . GLU A 1 103 ? -22.470 1.922 30.477 1.00 91.31 103 GLU A O 1
ATOM 797 N N . LEU A 1 104 ? -20.330 1.808 29.828 1.00 91.62 104 LEU A N 1
ATOM 798 C CA . LEU A 1 104 ? -19.806 1.604 31.183 1.00 91.62 104 LEU A CA 1
ATOM 799 C C . LEU A 1 104 ? -20.036 2.828 32.078 1.00 91.62 104 LEU A C 1
ATOM 801 O O . LEU A 1 104 ? -20.388 2.663 33.242 1.00 91.62 104 LEU A O 1
ATOM 805 N N . GLY A 1 105 ? -19.912 4.044 31.539 1.00 88.81 105 GLY A N 1
ATOM 806 C CA . GLY A 1 105 ? -20.252 5.268 32.269 1.00 88.81 105 GLY A CA 1
ATOM 807 C C . GLY A 1 105 ? -21.730 5.331 32.669 1.00 88.81 105 GLY A C 1
ATOM 808 O O . GLY A 1 105 ? -22.049 5.699 33.796 1.00 88.81 105 GLY A O 1
ATOM 809 N N . LYS A 1 106 ? -22.641 4.895 31.788 1.00 90.56 106 LYS A N 1
ATOM 810 C CA . LYS A 1 106 ? -24.071 4.782 32.133 1.00 90.56 106 LYS A CA 1
ATOM 811 C C . LYS A 1 106 ? -24.313 3.745 33.227 1.00 90.56 106 LYS A C 1
ATOM 813 O O . LYS A 1 106 ? -25.161 3.946 34.091 1.00 90.56 106 LYS A O 1
ATOM 818 N N . LEU A 1 107 ? -23.588 2.625 33.188 1.00 90.94 107 LEU A N 1
ATOM 819 C CA . LEU A 1 107 ? -23.685 1.599 34.224 1.00 90.94 107 LEU A CA 1
ATOM 820 C C . LEU A 1 107 ? -23.282 2.165 35.596 1.00 90.94 107 LEU A C 1
ATOM 822 O O . LEU A 1 107 ? -23.972 1.914 36.582 1.00 90.94 107 LEU A O 1
ATOM 826 N N . ASP A 1 108 ? -22.206 2.951 35.646 1.00 89.81 108 ASP A N 1
ATOM 827 C CA . ASP A 1 108 ? -21.742 3.617 36.868 1.00 89.81 108 ASP A CA 1
ATOM 828 C C . ASP A 1 108 ? -22.798 4.585 37.431 1.00 89.81 108 ASP A C 1
ATOM 830 O O . ASP A 1 108 ? -23.105 4.555 38.625 1.00 89.81 108 ASP A O 1
ATOM 834 N N . GLU A 1 109 ? -23.459 5.360 36.565 1.00 89.94 109 GLU A N 1
ATOM 835 C CA . GLU A 1 109 ? -24.564 6.243 36.961 1.00 89.94 109 GLU A CA 1
ATOM 836 C C . GLU A 1 109 ? -25.726 5.461 37.598 1.00 89.94 109 GLU A C 1
ATOM 838 O O . GLU A 1 109 ? -26.212 5.821 38.675 1.00 89.94 109 GLU A O 1
ATOM 843 N N . VAL A 1 110 ? -26.140 4.346 36.985 1.00 92.88 110 VAL A N 1
ATOM 844 C CA . VAL A 1 110 ? -27.205 3.483 37.525 1.00 92.88 110 VAL A CA 1
ATOM 845 C C . VAL A 1 110 ? -26.818 2.917 38.892 1.00 92.88 110 VAL A C 1
ATOM 847 O O . VAL A 1 110 ? -27.639 2.909 39.813 1.00 92.88 110 VAL A O 1
ATOM 850 N N . VAL A 1 111 ? -25.568 2.477 39.057 1.00 90.19 111 VAL A N 1
ATOM 851 C CA . VAL A 1 111 ? -25.057 1.995 40.348 1.00 90.19 111 VAL A CA 1
ATOM 852 C C . VAL A 1 111 ? -25.087 3.110 41.397 1.00 90.19 111 VAL A C 1
ATOM 854 O O . VAL A 1 111 ? -25.522 2.870 42.527 1.00 90.19 111 VAL A O 1
ATOM 857 N N . GLY A 1 112 ? -24.713 4.340 41.036 1.00 90.75 112 GLY A N 1
ATOM 858 C CA . GLY A 1 112 ? -24.806 5.504 41.919 1.00 90.75 112 GLY A CA 1
ATOM 859 C C . GLY A 1 112 ? -26.240 5.802 42.377 1.00 90.75 112 GLY A C 1
ATOM 860 O O . GLY A 1 112 ? -26.483 6.042 43.568 1.00 90.75 112 GLY A O 1
ATOM 861 N N . VAL A 1 113 ? -27.214 5.719 41.465 1.00 91.56 113 VAL A N 1
ATOM 862 C CA . VAL A 1 113 ? -28.642 5.897 41.787 1.00 91.56 113 VAL A CA 1
ATOM 863 C C . VAL A 1 113 ? -29.134 4.802 42.735 1.00 91.56 113 VAL A C 1
ATOM 865 O O . VAL A 1 113 ? -29.781 5.106 43.741 1.00 91.56 113 VAL A O 1
ATOM 868 N N . LEU A 1 114 ? -28.792 3.539 42.466 1.00 89.94 114 LEU A N 1
ATOM 869 C CA . LEU A 1 114 ? -29.161 2.412 43.327 1.00 89.94 114 LEU A CA 1
ATOM 870 C C . LEU A 1 114 ? -28.577 2.563 44.733 1.00 89.94 114 LEU A C 1
ATOM 872 O O . LEU A 1 114 ? -29.293 2.388 45.719 1.00 89.94 114 LEU A O 1
ATOM 876 N N . ASN A 1 115 ? -27.305 2.949 44.842 1.00 90.19 115 ASN A N 1
ATOM 877 C CA . ASN A 1 115 ? -26.665 3.176 46.134 1.00 90.19 115 ASN A CA 1
ATOM 878 C C . ASN A 1 115 ? -27.360 4.304 46.922 1.00 90.19 115 ASN A C 1
ATOM 880 O O . ASN A 1 115 ? -27.640 4.162 48.113 1.00 90.19 115 ASN A O 1
ATOM 884 N N . THR A 1 116 ? -27.725 5.394 46.239 1.00 91.06 116 THR A N 1
ATOM 885 C CA . THR A 1 116 ? -28.494 6.501 46.834 1.00 91.06 116 THR A CA 1
ATOM 886 C C . THR A 1 116 ? -29.853 6.034 47.354 1.00 91.06 116 THR A C 1
ATOM 888 O O . THR A 1 116 ? -30.267 6.407 48.454 1.00 91.06 116 THR A O 1
ATOM 891 N N . TYR A 1 117 ? -30.550 5.197 46.583 1.00 89.38 117 TYR A N 1
ATOM 892 C CA . TYR A 1 117 ? -31.844 4.645 46.972 1.00 89.38 117 TYR A CA 1
ATOM 893 C C . TYR A 1 117 ? -31.731 3.752 48.216 1.00 89.38 117 TYR A C 1
ATOM 895 O O . TYR A 1 117 ? -32.487 3.930 49.171 1.00 89.38 117 TYR A O 1
ATOM 903 N N . VAL A 1 118 ? -30.734 2.861 48.253 1.00 89.88 118 VAL A N 1
ATOM 904 C CA . VAL A 1 118 ? -30.443 2.010 49.420 1.00 89.88 118 VAL A CA 1
ATOM 905 C C . VAL A 1 118 ? -30.129 2.851 50.658 1.00 89.88 118 VAL A C 1
ATOM 907 O O . VAL A 1 118 ? -30.621 2.550 51.746 1.00 89.88 118 VAL A O 1
ATOM 910 N N . HIS A 1 119 ? -29.340 3.917 50.510 1.00 87.19 119 HIS A N 1
ATOM 911 C CA . HIS A 1 119 ? -29.017 4.805 51.624 1.00 87.19 119 HIS A CA 1
ATOM 912 C C . HIS A 1 119 ? -30.267 5.501 52.178 1.00 87.19 119 HIS A C 1
ATOM 914 O O . HIS A 1 119 ? -30.440 5.552 53.395 1.00 87.19 119 HIS A O 1
ATOM 920 N N . ARG A 1 120 ? -31.160 5.991 51.305 1.00 86.38 120 ARG A N 1
ATOM 921 C CA . ARG A 1 120 ? -32.429 6.615 51.717 1.00 86.38 120 ARG A CA 1
ATOM 922 C C . ARG A 1 120 ? -33.329 5.649 52.485 1.00 86.38 120 ARG A C 1
ATOM 924 O O . ARG A 1 120 ? -33.863 6.032 53.520 1.00 86.38 120 ARG A O 1
ATOM 931 N N . LEU A 1 121 ? -33.448 4.410 52.010 1.00 87.56 121 LEU A N 1
ATOM 932 C CA . LEU A 1 121 ? -34.226 3.350 52.663 1.00 87.56 121 LEU A CA 1
ATOM 933 C C . LEU A 1 121 ? -33.717 3.036 54.074 1.00 87.56 121 LEU A C 1
ATOM 935 O O . LEU A 1 121 ? -34.503 2.881 55.006 1.00 87.56 121 LEU A O 1
ATOM 939 N N . LYS A 1 122 ? -32.392 2.974 54.247 1.00 82.31 122 LYS A N 1
ATOM 940 C CA . LYS A 1 122 ? -31.779 2.764 55.565 1.00 82.31 122 LYS A CA 1
ATOM 941 C C . LYS A 1 122 ? -32.040 3.935 56.512 1.00 82.31 122 LYS A C 1
ATOM 943 O O . LYS A 1 122 ? -32.387 3.701 57.664 1.00 82.31 122 LYS A O 1
ATOM 948 N N . SER A 1 123 ? -31.906 5.175 56.037 1.00 81.75 123 SER A N 1
ATOM 949 C CA . SER A 1 123 ? -32.168 6.356 56.869 1.00 81.75 123 SER A CA 1
ATOM 950 C C . SER A 1 123 ? -33.642 6.494 57.258 1.00 81.75 123 SER A C 1
ATOM 952 O O . SER A 1 123 ? -33.925 6.833 58.400 1.00 81.75 123 SER A O 1
ATOM 954 N N . SER A 1 124 ? -34.584 6.182 56.358 1.00 77.44 124 SER A N 1
ATOM 955 C CA . SER A 1 124 ? -36.017 6.245 56.676 1.00 77.44 124 SER A CA 1
ATOM 956 C C . SER A 1 124 ? -36.437 5.165 57.674 1.00 77.44 124 SER A C 1
ATOM 958 O O . SER A 1 124 ? -37.214 5.446 58.577 1.00 77.44 124 SER A O 1
ATOM 960 N N . SER A 1 125 ? -35.875 3.955 57.564 1.00 74.88 125 SER A N 1
ATOM 961 C CA . SER A 1 125 ? -36.107 2.878 58.536 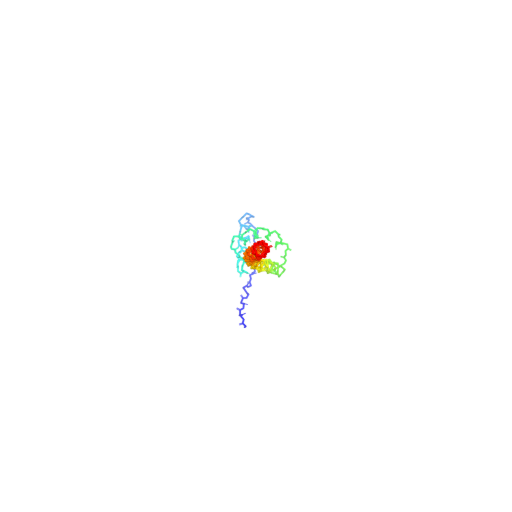1.00 74.88 125 SER A CA 1
ATOM 962 C C . SER A 1 125 ? -35.598 3.244 59.936 1.00 74.88 125 SER A C 1
ATOM 964 O O . SER A 1 125 ? -36.262 2.938 60.919 1.00 74.88 125 SER A O 1
ATOM 966 N N . GLN A 1 126 ? -34.453 3.929 60.041 1.00 70.19 126 GLN A N 1
ATOM 967 C CA . GLN A 1 126 ? -33.927 4.395 61.331 1.00 70.19 126 GLN A CA 1
ATOM 968 C C . GLN A 1 126 ? -34.761 5.530 61.944 1.00 70.19 126 GLN A C 1
ATOM 970 O O . GLN A 1 126 ? -34.905 5.589 63.164 1.00 70.19 126 GLN A O 1
ATOM 975 N N . GLU A 1 127 ? -35.315 6.430 61.126 1.00 66.19 127 GLU A N 1
ATOM 976 C CA . GLU A 1 127 ? -36.224 7.482 61.603 1.00 66.19 127 GLU A CA 1
ATOM 977 C C . GLU A 1 127 ? -37.582 6.931 62.060 1.00 66.19 127 GLU A C 1
ATOM 979 O O . GLU A 1 127 ? -38.150 7.448 63.023 1.00 66.19 127 GLU A O 1
ATOM 984 N N . GLU A 1 128 ? -38.108 5.895 61.401 1.00 62.16 128 GLU A N 1
ATOM 985 C CA . GLU A 1 128 ? -39.332 5.211 61.835 1.00 62.16 128 GLU A CA 1
ATOM 986 C C . GLU A 1 128 ? -39.130 4.483 63.168 1.00 62.16 128 GLU A C 1
ATOM 988 O O . GLU A 1 128 ? -39.917 4.708 64.088 1.00 62.16 128 GLU A O 1
ATOM 993 N N . ASP A 1 129 ? -38.036 3.728 63.323 1.00 59.97 129 ASP A N 1
ATOM 994 C CA . ASP A 1 129 ? -37.699 3.058 64.588 1.00 59.97 129 ASP A CA 1
ATOM 995 C C . ASP A 1 129 ? -37.557 4.062 65.748 1.00 59.97 129 ASP A C 1
ATOM 997 O O . ASP A 1 129 ? -38.060 3.830 66.852 1.00 59.97 129 ASP A O 1
ATOM 1001 N N . ALA A 1 130 ? -36.932 5.218 65.493 1.00 60.69 130 ALA A N 1
ATOM 1002 C CA . ALA A 1 130 ? -36.780 6.288 66.479 1.00 60.69 130 ALA A CA 1
ATOM 1003 C C . ALA A 1 130 ? -38.113 6.959 66.866 1.00 60.69 130 ALA A C 1
ATOM 1005 O O . ALA A 1 130 ? -38.239 7.457 67.985 1.00 60.69 130 ALA A O 1
ATOM 1006 N N . ARG A 1 131 ? -39.118 6.969 65.978 1.00 59.34 131 ARG A N 1
ATOM 1007 C CA . ARG A 1 131 ? -40.463 7.500 66.268 1.00 59.34 131 ARG A CA 1
ATOM 1008 C C . ARG A 1 131 ? -41.360 6.507 67.001 1.00 59.34 131 ARG A C 1
ATOM 1010 O O . ARG A 1 131 ? -42.235 6.948 67.730 1.00 59.34 131 ARG A O 1
ATOM 1017 N N . THR A 1 132 ? -41.156 5.202 66.835 1.00 54.44 132 THR A N 1
ATOM 1018 C CA . THR A 1 132 ? -41.891 4.165 67.588 1.00 54.44 132 THR A CA 1
ATOM 1019 C C . THR A 1 132 ? -41.380 3.939 69.013 1.00 54.44 132 THR A C 1
ATOM 1021 O O . THR A 1 132 ? -42.064 3.297 69.805 1.00 54.44 132 THR A O 1
ATOM 1024 N N . LEU A 1 133 ? -40.187 4.445 69.347 1.00 54.22 133 LEU A N 1
ATOM 1025 C CA . LEU A 1 133 ? -39.581 4.354 70.684 1.00 54.22 133 LEU A CA 1
ATOM 1026 C C . LEU A 1 133 ? -39.899 5.555 71.604 1.00 54.22 133 LEU A C 1
ATOM 1028 O O . LEU A 1 133 ? -39.433 5.572 72.745 1.00 54.22 133 LEU A O 1
ATOM 1032 N N . HIS A 1 134 ? -40.684 6.528 71.130 1.00 44.25 134 HIS A N 1
ATOM 1033 C CA . HIS A 1 134 ? -41.213 7.661 71.901 1.00 44.25 134 HIS A CA 1
ATOM 1034 C C . HIS A 1 134 ? -42.717 7.517 72.137 1.00 44.25 134 HIS A C 1
ATOM 1036 O O . HIS A 1 134 ? -43.160 7.935 73.232 1.00 44.25 134 HIS A O 1
#